Protein AF-A0A834EZE4-F1 (afdb_monomer_lite)

Foldseek 3Di:
DVLQVQLVVCPCELNSLRSLLSLVVQCPDPNHDPVSVVVLVVSLVVLVVVQVVLVPDDDDDDDPLVVLLSLSNNLSSLLSNLVSCPPPPHDDDPVVNVVSLVSNLVSVLVQVPDDDDDDDDDDDDDDDPPPPPPPPDPHPSPSHDDPVSVVSSLVSLPVPPVSPVSNVVNVVSVVVVVVVVD

InterPro domains:
  IPR011990 Tetratricopeptide-like helical domain superfamily [G3DSA:1.25.40.10] (1-45)
  IPR011990 Tetratricopeptide-like helical domain superfamily [SSF48452] (1-155)
  IPR018834 DNA/RNA-binding domain, Est1-type [PF10373] (1-112)
  IPR045153 Est1/Ebs1-like [PTHR15696] (1-154)

Organism: Oryzias melastigma (NCBI:txid30732)

Structure (mmCIF, N/CA/C/O backbone):
data_AF-A0A834EZE4-F1
#
_entry.id   AF-A0A834EZE4-F1
#
loop_
_atom_site.group_PDB
_atom_site.id
_atom_site.type_symbol
_atom_site.label_atom_id
_atom_site.label_alt_id
_atom_site.label_comp_id
_atom_site.label_asym_id
_atom_site.label_entity_id
_atom_site.label_seq_id
_atom_site.pdbx_PDB_ins_code
_atom_site.Cartn_x
_atom_site.Cartn_y
_atom_site.Cartn_z
_atom_site.occupancy
_atom_site.B_iso_or_equiv
_atom_site.auth_seq_id
_atom_site.auth_comp_id
_atom_site.auth_asym_id
_atom_site.auth_atom_id
_atom_site.pdbx_PDB_model_num
ATOM 1 N N . MET A 1 1 ? 3.917 -2.544 -20.402 1.00 63.75 1 MET A N 1
ATOM 2 C CA . MET A 1 1 ? 2.792 -1.580 -20.537 1.00 63.75 1 MET A CA 1
ATOM 3 C C . MET A 1 1 ? 1.474 -1.936 -19.828 1.00 63.75 1 MET A C 1
ATOM 5 O O . MET A 1 1 ? 0.933 -1.013 -19.224 1.00 63.75 1 MET A O 1
ATOM 9 N N . PRO A 1 2 ? 0.924 -3.175 -19.839 1.00 89.44 2 PRO A N 1
ATOM 10 C CA . PRO A 1 2 ? -0.434 -3.423 -19.312 1.00 89.44 2 PRO A CA 1
ATOM 11 C C . PRO A 1 2 ? -0.600 -3.040 -17.831 1.00 89.44 2 PRO A C 1
ATOM 13 O O . PRO A 1 2 ? -1.626 -2.501 -17.433 1.00 89.44 2 PRO A O 1
ATOM 16 N N . PHE A 1 3 ? 0.446 -3.210 -17.018 1.00 91.62 3 PHE A N 1
ATOM 17 C CA . PHE A 1 3 ? 0.403 -2.869 -15.596 1.00 91.62 3 PHE A CA 1
ATOM 18 C C . PHE A 1 3 ? 0.198 -1.373 -15.300 1.00 91.62 3 PHE A C 1
ATOM 20 O O . PHE A 1 3 ? -0.494 -1.048 -14.344 1.00 91.62 3 PHE A O 1
ATOM 27 N N . ASN A 1 4 ? 0.722 -0.441 -16.106 1.00 93.88 4 ASN A N 1
ATOM 28 C CA . ASN A 1 4 ? 0.461 0.986 -15.865 1.00 93.88 4 ASN A CA 1
ATOM 29 C C . ASN A 1 4 ? -1.029 1.323 -16.053 1.00 93.88 4 ASN A C 1
ATOM 31 O O . ASN A 1 4 ? -1.601 2.065 -15.259 1.00 93.88 4 ASN A O 1
ATOM 35 N N . GLN A 1 5 ? -1.663 0.731 -17.069 1.00 96.06 5 GLN A N 1
ATOM 36 C CA . GLN A 1 5 ? -3.095 0.903 -17.319 1.00 96.06 5 GLN A CA 1
ATOM 37 C C . GLN A 1 5 ? -3.928 0.279 -16.193 1.00 96.06 5 GLN A C 1
ATOM 39 O O . GLN A 1 5 ? -4.847 0.924 -15.699 1.00 96.06 5 GLN A O 1
ATOM 44 N N . LEU A 1 6 ? -3.555 -0.915 -15.711 1.00 95.75 6 LEU A N 1
ATOM 45 C CA . LEU A 1 6 ? -4.190 -1.530 -14.537 1.00 95.75 6 LEU A CA 1
ATOM 46 C C . LEU A 1 6 ? -4.072 -0.649 -13.286 1.00 95.75 6 LEU A C 1
ATOM 48 O O . LEU A 1 6 ? -5.031 -0.541 -12.529 1.00 95.75 6 LEU A O 1
ATOM 52 N N . GLY A 1 7 ? -2.939 0.031 -13.090 1.00 96.06 7 GLY A N 1
ATOM 53 C CA . GLY A 1 7 ? -2.774 0.997 -12.001 1.00 96.06 7 GLY A CA 1
ATOM 54 C C . GLY A 1 7 ? -3.712 2.198 -12.119 1.00 96.06 7 GLY A C 1
ATOM 55 O O . GLY A 1 7 ? -4.250 2.658 -11.116 1.00 96.06 7 GLY A O 1
ATOM 56 N N . THR A 1 8 ? -3.959 2.679 -13.340 1.00 95.81 8 THR A N 1
ATOM 57 C CA . THR A 1 8 ? -4.928 3.758 -13.591 1.00 95.81 8 THR A CA 1
ATOM 58 C C . THR A 1 8 ? -6.365 3.282 -13.366 1.00 95.81 8 THR A C 1
ATOM 60 O O . THR A 1 8 ? -7.133 3.969 -12.701 1.00 95.81 8 THR A O 1
ATOM 63 N N . LEU A 1 9 ? -6.710 2.082 -13.845 1.00 96.44 9 LEU A N 1
ATOM 64 C CA . LEU A 1 9 ? -8.039 1.478 -13.679 1.00 96.44 9 LEU A CA 1
ATOM 65 C C . LEU A 1 9 ? -8.362 1.114 -12.225 1.00 96.44 9 LEU A C 1
ATOM 67 O O . LEU A 1 9 ? -9.518 1.196 -11.815 1.00 96.44 9 LEU A O 1
ATOM 71 N N . ALA A 1 10 ? -7.359 0.725 -11.434 1.00 94.50 10 ALA A N 1
ATOM 72 C CA . ALA A 1 10 ? -7.528 0.476 -10.005 1.00 94.50 10 ALA A CA 1
ATOM 73 C C . ALA A 1 10 ? -7.975 1.738 -9.245 1.00 94.50 10 ALA A C 1
ATOM 75 O O . ALA A 1 10 ? -8.647 1.628 -8.220 1.00 94.50 10 ALA A O 1
ATOM 76 N N . GLY A 1 11 ? -7.647 2.931 -9.754 1.00 92.88 11 GLY A N 1
ATOM 77 C CA . GLY A 1 11 ? -8.081 4.200 -9.178 1.00 92.88 11 GLY A CA 1
ATOM 78 C C . GLY A 1 11 ? -7.608 4.380 -7.735 1.00 92.88 11 GLY A C 1
ATOM 79 O O . GLY A 1 11 ? -6.472 4.046 -7.391 1.00 92.88 11 GLY A O 1
ATOM 80 N N . SER A 1 12 ? -8.481 4.917 -6.880 1.00 92.75 12 SER A N 1
ATOM 81 C CA . SER A 1 12 ? -8.174 5.133 -5.462 1.00 92.75 12 SER A CA 1
ATOM 82 C C . SER A 1 12 ? -8.504 3.958 -4.546 1.00 92.75 12 SER A C 1
ATOM 84 O O . SER A 1 12 ? -8.233 4.061 -3.347 1.00 92.75 12 SER A O 1
ATOM 86 N N . LYS A 1 13 ? -8.972 2.829 -5.105 1.00 90.44 13 LYS A N 1
ATOM 87 C CA . LYS A 1 13 ? -9.394 1.641 -4.351 1.00 90.44 13 LYS A CA 1
ATOM 88 C C . LYS A 1 13 ? -8.397 1.275 -3.266 1.00 90.44 13 LYS A C 1
ATOM 90 O O . LYS A 1 13 ? -7.183 1.218 -3.501 1.00 90.44 13 LYS A O 1
ATOM 95 N N . PHE A 1 14 ? -8.933 1.011 -2.076 1.00 91.88 14 PHE A N 1
ATOM 96 C CA . PHE A 1 14 ? -8.158 0.635 -0.896 1.00 91.88 14 PHE A CA 1
ATOM 97 C C . PHE A 1 14 ? -7.029 1.629 -0.607 1.00 91.88 14 PHE A C 1
ATOM 99 O O . PHE A 1 14 ? -5.877 1.247 -0.403 1.00 91.88 14 PHE A O 1
ATOM 106 N N . TYR A 1 15 ? -7.346 2.924 -0.654 1.00 94.50 15 TYR A N 1
ATOM 107 C CA . TYR A 1 15 ? -6.381 4.005 -0.445 1.00 94.50 15 TYR A CA 1
ATOM 108 C C . TYR A 1 15 ? -5.168 3.915 -1.384 1.00 94.50 15 TYR A C 1
ATOM 110 O O . TYR A 1 15 ? -4.040 4.257 -1.020 1.00 94.50 15 TYR A O 1
ATOM 118 N N . ASN A 1 16 ? -5.423 3.539 -2.640 1.00 95.12 16 ASN A N 1
ATOM 119 C CA . ASN A 1 16 ? -4.460 3.390 -3.734 1.00 95.12 16 ASN A CA 1
ATOM 120 C C . ASN A 1 16 ? -3.463 2.224 -3.575 1.00 95.12 16 ASN A C 1
ATOM 122 O O . ASN A 1 16 ? -2.503 2.148 -4.345 1.00 95.12 16 ASN A O 1
ATOM 126 N N . VAL A 1 17 ? -3.659 1.304 -2.622 1.00 94.06 17 VAL A N 1
ATOM 127 C CA . VAL A 1 17 ? -2.773 0.134 -2.443 1.00 94.06 17 VAL A CA 1
ATOM 128 C C . VAL A 1 17 ? -2.739 -0.729 -3.704 1.00 94.06 17 VAL A C 1
ATOM 130 O O . VAL A 1 17 ? -1.669 -1.158 -4.144 1.00 94.06 17 VAL A O 1
ATOM 133 N N . GLU A 1 18 ? -3.895 -0.939 -4.332 1.00 93.75 18 GLU A N 1
ATOM 134 C CA . GLU A 1 18 ? -3.984 -1.732 -5.555 1.00 93.75 18 GLU A CA 1
ATOM 135 C C . GLU A 1 18 ? -3.314 -1.036 -6.752 1.00 93.75 18 GLU A C 1
ATOM 137 O O . GLU A 1 18 ? -2.542 -1.659 -7.483 1.00 93.75 18 GLU A O 1
ATOM 142 N N . ALA A 1 19 ? -3.533 0.271 -6.918 1.00 95.81 19 ALA A N 1
ATOM 143 C CA . ALA A 1 19 ? -2.869 1.055 -7.956 1.00 95.81 19 ALA A CA 1
ATOM 144 C C . ALA A 1 19 ? -1.339 1.039 -7.792 1.00 95.81 19 ALA A C 1
ATOM 146 O O . ALA A 1 19 ? -0.607 0.794 -8.754 1.00 95.81 19 ALA A O 1
ATOM 147 N N . THR A 1 20 ? -0.852 1.215 -6.559 1.00 95.19 20 THR A N 1
ATOM 148 C CA . THR A 1 20 ? 0.572 1.118 -6.207 1.00 95.19 20 THR A CA 1
ATOM 149 C C . THR A 1 20 ? 1.169 -0.219 -6.618 1.00 95.19 20 THR A C 1
ATOM 151 O O . THR A 1 20 ? 2.228 -0.241 -7.248 1.00 95.19 20 THR A O 1
ATOM 154 N N . TYR A 1 21 ? 0.484 -1.327 -6.315 1.00 93.31 21 TYR A N 1
ATOM 155 C CA . TYR A 1 21 ? 0.925 -2.662 -6.714 1.00 93.31 21 TYR A CA 1
ATOM 156 C C . TYR A 1 21 ? 1.159 -2.740 -8.227 1.00 93.31 21 TYR A C 1
ATOM 158 O O . TYR A 1 21 ? 2.236 -3.147 -8.665 1.00 93.31 21 TYR A O 1
ATOM 166 N N . TYR A 1 22 ? 0.197 -2.297 -9.037 1.00 94.94 22 TYR A N 1
ATOM 167 C CA . TYR A 1 22 ? 0.331 -2.354 -10.490 1.00 94.94 22 TYR A CA 1
ATOM 168 C C . TYR A 1 22 ? 1.427 -1.427 -11.030 1.00 94.94 22 TYR A C 1
ATOM 170 O O . TYR A 1 22 ? 2.200 -1.846 -11.893 1.00 94.94 22 TYR A O 1
ATOM 178 N N . TYR A 1 23 ? 1.584 -0.211 -10.502 1.00 95.31 23 TYR A N 1
ATOM 179 C CA . TYR A 1 23 ? 2.679 0.668 -10.931 1.00 95.31 23 TYR A CA 1
ATOM 180 C C . TYR A 1 23 ? 4.056 0.076 -10.624 1.00 95.31 23 TYR A C 1
ATOM 182 O O . TYR A 1 23 ? 4.945 0.111 -11.475 1.00 95.31 23 TYR A O 1
ATOM 190 N N . LEU A 1 24 ? 4.226 -0.551 -9.461 1.00 91.06 24 LEU A N 1
ATOM 191 C CA . LEU A 1 24 ? 5.465 -1.249 -9.113 1.00 91.06 24 LEU A CA 1
ATOM 192 C C . LEU A 1 24 ? 5.723 -2.453 -10.017 1.00 91.06 24 LEU A C 1
ATOM 194 O O . LEU A 1 24 ? 6.847 -2.631 -10.481 1.00 91.06 24 LEU A O 1
ATOM 198 N N . ARG A 1 25 ? 4.689 -3.245 -10.327 1.00 91.44 25 ARG A N 1
ATOM 199 C CA . ARG A 1 25 ? 4.794 -4.343 -11.302 1.00 91.44 25 ARG A CA 1
ATOM 200 C C . ARG A 1 25 ? 5.184 -3.837 -12.689 1.00 91.44 25 ARG A C 1
ATOM 202 O O . ARG A 1 25 ? 5.942 -4.514 -13.373 1.00 91.44 25 ARG A O 1
ATOM 209 N N . CYS A 1 26 ? 4.710 -2.657 -13.089 1.00 94.19 26 CYS A N 1
ATOM 210 C CA . CYS A 1 26 ? 5.123 -2.022 -14.338 1.00 94.19 26 CYS A CA 1
ATOM 211 C C . CYS A 1 26 ? 6.613 -1.664 -14.318 1.00 94.19 26 CYS A C 1
ATOM 213 O O . CYS A 1 26 ? 7.335 -2.007 -15.247 1.00 94.19 26 CYS A O 1
ATOM 215 N N . ILE A 1 27 ? 7.068 -1.008 -13.250 1.00 91.44 27 ILE A N 1
ATOM 216 C CA . ILE A 1 27 ? 8.464 -0.587 -13.064 1.00 91.44 27 ILE A CA 1
ATOM 217 C C . ILE A 1 27 ? 9.424 -1.785 -13.021 1.00 91.44 27 ILE A C 1
ATOM 219 O O . ILE A 1 27 ? 10.545 -1.694 -13.501 1.00 91.44 27 ILE A O 1
ATOM 223 N N . GLN A 1 28 ? 8.993 -2.905 -12.444 1.00 88.38 28 GLN A N 1
ATOM 224 C CA . GLN A 1 28 ? 9.810 -4.113 -12.273 1.00 88.38 28 GLN A CA 1
ATOM 225 C C . GLN A 1 28 ? 9.708 -5.106 -13.440 1.00 88.38 28 GLN A C 1
ATOM 227 O O . GLN A 1 28 ? 10.279 -6.190 -13.354 1.00 88.38 28 GLN A O 1
ATOM 232 N N . SER A 1 29 ? 8.924 -4.800 -14.474 1.00 90.62 29 SER A N 1
ATOM 233 C CA . SER A 1 29 ? 8.797 -5.670 -15.647 1.00 90.62 29 SER A CA 1
ATOM 234 C C . SER A 1 29 ? 9.988 -5.520 -16.593 1.00 90.62 29 SER A C 1
ATOM 236 O O . SER A 1 29 ? 10.681 -4.508 -16.543 1.00 90.62 29 SER A O 1
ATOM 238 N N . ASP A 1 30 ? 10.175 -6.486 -17.496 1.00 91.00 30 ASP A N 1
ATOM 239 C CA . ASP A 1 30 ? 11.262 -6.468 -18.492 1.00 91.00 30 ASP A CA 1
ATOM 240 C C . ASP A 1 30 ? 11.190 -5.256 -19.441 1.00 91.00 30 ASP A C 1
ATOM 242 O O . ASP A 1 30 ? 12.197 -4.830 -19.998 1.00 91.00 30 ASP A O 1
ATOM 246 N N . ALA A 1 31 ? 9.996 -4.674 -19.599 1.00 91.25 31 ALA A N 1
ATOM 247 C CA . ALA A 1 31 ? 9.743 -3.469 -20.384 1.00 91.25 31 ALA A CA 1
ATOM 248 C C . ALA A 1 31 ? 9.073 -2.392 -19.505 1.00 91.25 31 ALA A C 1
ATOM 250 O O . ALA A 1 31 ? 7.843 -2.208 -19.576 1.00 91.25 31 ALA A O 1
ATOM 251 N N . PRO A 1 32 ? 9.850 -1.703 -18.644 1.00 91.88 32 PRO A N 1
ATOM 252 C CA . PRO A 1 32 ? 9.325 -0.694 -17.736 1.00 91.88 32 PRO A CA 1
ATOM 253 C C . PRO A 1 32 ? 8.789 0.526 -18.490 1.00 91.88 32 PRO A C 1
ATOM 255 O O . PRO A 1 32 ? 9.165 0.810 -19.626 1.00 91.88 32 PRO A O 1
ATOM 258 N N . PHE A 1 33 ? 7.886 1.261 -17.841 1.00 94.69 33 PHE A N 1
ATOM 259 C CA . PHE A 1 33 ? 7.323 2.498 -18.378 1.00 94.69 33 PHE A CA 1
ATOM 260 C C . PHE A 1 33 ? 7.648 3.667 -17.459 1.00 94.69 33 PHE A C 1
ATOM 262 O O . PHE A 1 33 ? 7.211 3.683 -16.308 1.00 94.69 33 PHE A O 1
ATOM 269 N N . GLU A 1 34 ? 8.348 4.666 -17.991 1.00 93.56 34 GLU A N 1
ATOM 270 C CA . GLU A 1 34 ? 8.823 5.831 -17.238 1.00 93.56 34 GLU A CA 1
ATOM 271 C C . GLU A 1 34 ? 7.681 6.565 -16.506 1.00 93.56 34 GLU A C 1
ATOM 273 O O . GLU A 1 34 ? 7.802 6.962 -15.346 1.00 93.56 34 GLU A O 1
ATOM 278 N N . GLY A 1 35 ? 6.507 6.669 -17.142 1.00 95.00 35 GLY A N 1
ATOM 279 C CA . GLY A 1 35 ? 5.341 7.334 -16.552 1.00 95.00 35 GLY A CA 1
ATOM 280 C C . GLY A 1 35 ? 4.833 6.680 -15.259 1.00 95.00 35 GLY A C 1
ATOM 281 O O . GLY A 1 35 ? 4.240 7.363 -14.419 1.00 95.00 35 GLY A O 1
ATOM 282 N N . ALA A 1 36 ? 5.113 5.389 -15.040 1.00 95.31 36 ALA A N 1
ATOM 283 C CA . ALA A 1 36 ? 4.712 4.687 -13.822 1.00 95.31 36 ALA A CA 1
ATOM 284 C C . ALA A 1 36 ? 5.429 5.232 -12.572 1.00 95.31 36 ALA A C 1
ATOM 286 O O . ALA A 1 36 ? 4.823 5.274 -11.501 1.00 95.31 36 ALA A O 1
ATOM 287 N N . TYR A 1 37 ? 6.672 5.720 -12.693 1.00 94.00 37 TYR A N 1
ATOM 288 C CA . TYR A 1 37 ? 7.385 6.358 -11.578 1.00 94.00 37 TYR A CA 1
ATOM 289 C C . TYR A 1 37 ? 6.700 7.655 -11.137 1.00 94.00 37 TYR A C 1
ATOM 291 O O . TYR A 1 37 ? 6.532 7.893 -9.940 1.00 94.00 37 TYR A O 1
ATOM 299 N N . GLY A 1 38 ? 6.263 8.476 -12.099 1.00 95.44 38 GLY A N 1
ATOM 300 C CA . GLY A 1 38 ? 5.533 9.716 -11.827 1.00 95.44 38 GLY A CA 1
ATOM 301 C C . GLY A 1 38 ? 4.189 9.459 -11.144 1.00 95.44 38 GLY A C 1
ATOM 302 O O . GLY A 1 38 ? 3.853 10.127 -10.163 1.00 95.44 38 GLY A O 1
ATOM 303 N N . ASN A 1 39 ? 3.454 8.445 -11.606 1.00 96.81 39 ASN A N 1
ATOM 304 C CA . ASN A 1 39 ? 2.205 8.014 -10.975 1.00 96.81 39 ASN A CA 1
ATOM 305 C C . ASN A 1 39 ? 2.435 7.528 -9.540 1.00 96.81 39 ASN A C 1
ATOM 307 O O . ASN A 1 39 ? 1.765 7.990 -8.616 1.00 96.81 39 ASN A O 1
ATOM 311 N N . LEU A 1 40 ? 3.431 6.666 -9.336 1.00 94.69 40 LEU A N 1
ATOM 312 C CA . LEU A 1 40 ? 3.770 6.130 -8.022 1.00 94.69 40 LEU A CA 1
ATOM 313 C C . LEU A 1 40 ? 4.189 7.234 -7.037 1.00 94.69 40 LEU A C 1
ATOM 315 O O . LEU A 1 40 ? 3.738 7.241 -5.891 1.00 94.69 40 LEU A O 1
ATOM 319 N N . LYS A 1 41 ? 4.989 8.209 -7.487 1.00 94.88 41 LYS A N 1
ATOM 320 C CA . LYS A 1 41 ? 5.379 9.361 -6.664 1.00 94.88 41 LYS A CA 1
ATOM 321 C C . LYS A 1 41 ? 4.156 10.139 -6.169 1.00 94.88 41 LYS A C 1
ATOM 323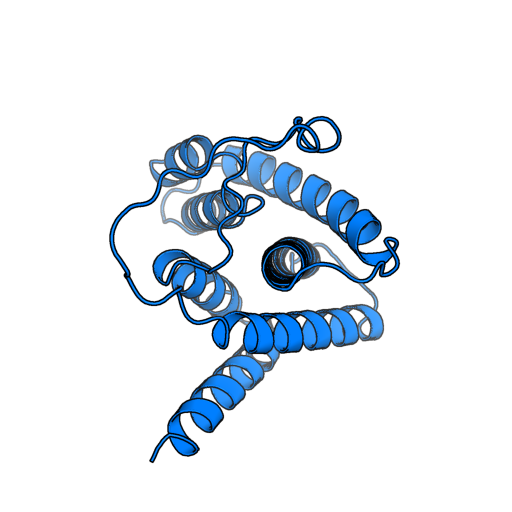 O O . LYS A 1 41 ? 4.066 10.430 -4.981 1.00 94.88 41 LYS A O 1
ATOM 328 N N . ARG A 1 42 ? 3.189 10.427 -7.048 1.00 96.50 42 ARG A N 1
ATOM 329 C CA . ARG A 1 42 ? 1.950 11.138 -6.673 1.00 96.50 42 ARG A CA 1
ATOM 330 C C . ARG A 1 42 ? 1.145 10.378 -5.617 1.00 96.50 42 ARG A C 1
ATOM 332 O O . ARG A 1 42 ? 0.619 11.000 -4.695 1.00 96.50 42 ARG A O 1
ATOM 339 N N . LEU A 1 43 ? 1.066 9.049 -5.727 1.00 96.75 43 LEU A N 1
ATOM 340 C CA . LEU A 1 43 ? 0.379 8.220 -4.732 1.00 96.75 43 LEU A CA 1
ATOM 341 C C . LEU A 1 43 ? 1.064 8.277 -3.363 1.00 96.75 43 LEU A C 1
ATOM 343 O O . LEU A 1 43 ? 0.386 8.395 -2.344 1.00 96.75 43 LEU A O 1
ATOM 347 N N . PHE A 1 44 ? 2.394 8.250 -3.327 1.00 94.25 44 PHE A N 1
ATOM 348 C CA . PHE A 1 44 ? 3.146 8.372 -2.080 1.00 94.25 44 PHE A CA 1
ATOM 349 C C . PHE A 1 44 ? 3.060 9.762 -1.450 1.00 94.25 44 PHE A C 1
ATOM 351 O O . PHE A 1 44 ? 2.866 9.861 -0.237 1.00 94.25 44 PHE A O 1
ATOM 358 N N . ASP A 1 45 ? 3.119 10.824 -2.256 1.00 95.00 45 ASP A N 1
ATOM 359 C CA . ASP A 1 45 ? 2.924 12.197 -1.778 1.00 95.00 45 ASP A CA 1
ATOM 360 C C . ASP A 1 45 ? 1.519 12.360 -1.156 1.00 95.00 45 ASP A C 1
ATOM 362 O O . ASP A 1 45 ? 1.352 13.016 -0.124 1.00 95.00 45 ASP A O 1
ATOM 366 N N . LYS A 1 46 ? 0.499 11.713 -1.742 1.00 96.19 46 LYS A N 1
ATOM 367 C CA . LYS A 1 46 ? -0.863 11.655 -1.184 1.00 96.19 46 LYS A CA 1
ATOM 368 C C . LYS A 1 46 ? -0.905 10.863 0.127 1.00 96.19 46 LYS A C 1
ATOM 370 O O . LYS A 1 46 ? -1.488 11.340 1.100 1.00 96.19 46 LYS A O 1
ATOM 375 N N . ALA A 1 47 ? -0.261 9.697 0.179 1.00 94.88 47 ALA A N 1
ATOM 376 C CA . ALA A 1 47 ? -0.219 8.854 1.373 1.00 94.88 47 ALA A CA 1
ATOM 377 C C . ALA A 1 47 ? 0.427 9.563 2.572 1.00 94.88 47 ALA A C 1
ATOM 379 O O . ALA A 1 47 ? -0.110 9.492 3.674 1.00 94.88 47 ALA A O 1
ATOM 380 N N . ALA A 1 48 ? 1.513 10.313 2.360 1.00 93.88 48 ALA A N 1
ATOM 381 C CA . ALA A 1 48 ? 2.166 11.088 3.417 1.00 93.88 48 ALA A CA 1
ATOM 382 C C . ALA A 1 48 ? 1.223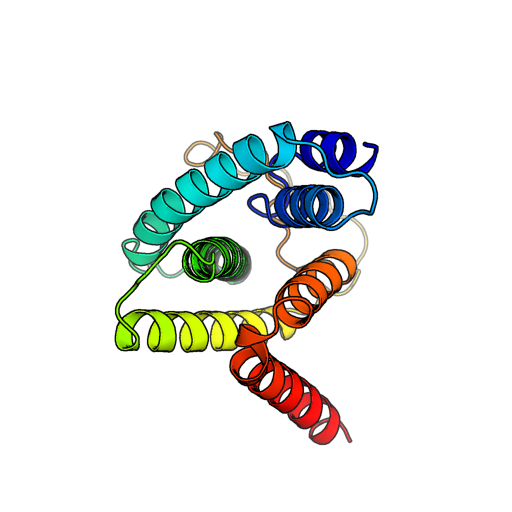 12.128 4.046 1.00 93.88 48 ALA A C 1
ATOM 384 O O . ALA A 1 48 ? 1.105 12.212 5.270 1.00 93.88 48 ALA A O 1
ATOM 385 N N . LYS A 1 49 ? 0.482 12.875 3.216 1.00 94.81 49 LYS A N 1
ATOM 386 C CA . LYS A 1 49 ? -0.518 13.844 3.696 1.00 94.81 49 LYS A CA 1
ATOM 387 C C . LYS A 1 49 ? -1.625 13.159 4.498 1.00 94.81 49 LYS A C 1
ATOM 389 O O . LYS A 1 49 ? -1.979 13.623 5.581 1.00 94.81 49 LYS A O 1
ATOM 394 N N . MET A 1 50 ? -2.143 12.043 3.986 1.00 94.88 50 MET A N 1
ATOM 395 C CA . MET A 1 50 ? -3.202 11.280 4.649 1.00 94.88 50 MET A CA 1
ATOM 396 C C . MET A 1 50 ? -2.734 10.688 5.982 1.00 94.88 50 MET A C 1
ATOM 398 O O . MET A 1 50 ? -3.471 10.776 6.961 1.00 94.88 50 MET A O 1
ATOM 402 N N . TYR A 1 51 ? -1.513 10.147 6.049 1.00 95.00 51 TYR A N 1
ATOM 403 C CA . TYR A 1 51 ? -0.940 9.559 7.262 1.00 95.00 51 TYR A CA 1
ATOM 404 C C . TYR A 1 51 ? -0.897 10.560 8.419 1.00 95.00 51 TYR A C 1
ATOM 406 O O . TYR A 1 51 ? -1.381 10.278 9.515 1.00 95.00 51 TYR A O 1
ATOM 414 N N . HIS A 1 52 ? -0.409 11.775 8.171 1.00 93.12 52 HIS A N 1
ATOM 415 C CA . HIS A 1 52 ? -0.387 12.810 9.205 1.00 93.12 52 HIS A CA 1
ATOM 416 C C . HIS A 1 52 ? -1.791 13.262 9.635 1.00 93.12 52 HIS A C 1
ATOM 418 O O . HIS A 1 52 ? -1.965 13.693 10.774 1.00 93.12 52 HIS A O 1
ATOM 424 N N . GLN A 1 53 ? -2.797 13.135 8.765 1.00 91.50 53 GLN A N 1
ATOM 425 C CA . GLN A 1 53 ? -4.188 13.431 9.104 1.00 91.50 53 GLN A CA 1
ATOM 426 C C . GLN A 1 53 ? -4.804 12.341 9.993 1.00 91.50 53 GLN A C 1
ATOM 428 O O . GLN A 1 53 ? -5.441 12.667 10.995 1.00 91.50 53 GLN A O 1
ATOM 433 N N . VAL A 1 54 ? -4.585 11.058 9.676 1.00 90.44 54 VAL A N 1
ATOM 434 C CA . VAL A 1 54 ? -5.083 9.947 10.511 1.00 90.44 54 VAL A CA 1
ATOM 435 C C . VAL A 1 54 ? -4.345 9.850 11.846 1.00 90.44 54 VAL A C 1
ATOM 437 O O . VAL A 1 54 ? -4.980 9.533 12.845 1.00 90.44 54 VAL A O 1
ATOM 440 N N . LYS A 1 55 ? -3.054 10.209 11.901 1.00 86.12 55 LYS A N 1
ATOM 441 C CA . LYS A 1 55 ? -2.267 10.246 13.146 1.00 86.12 55 LYS A CA 1
ATOM 442 C C . LYS A 1 55 ? -2.753 11.315 14.137 1.00 86.12 55 LYS A C 1
ATOM 444 O O . LYS A 1 55 ? -2.614 11.129 15.338 1.00 86.12 55 LYS A O 1
ATOM 449 N N . LYS A 1 56 ? -3.304 12.435 13.649 1.00 80.75 56 LYS A N 1
ATOM 450 C CA . LYS A 1 56 ? -3.766 13.563 14.485 1.00 80.75 56 LYS A CA 1
ATOM 451 C C . LYS A 1 56 ? -5.198 13.420 15.013 1.00 80.75 56 LYS A C 1
ATOM 453 O O . LYS A 1 56 ? -5.564 14.144 15.932 1.00 80.75 56 LYS A O 1
ATOM 458 N N . ARG A 1 57 ? -6.038 12.565 14.418 1.00 76.31 57 ARG A N 1
ATOM 459 C CA . ARG A 1 57 ? -7.455 12.445 14.810 1.00 76.31 57 ARG A CA 1
ATOM 460 C C . ARG A 1 57 ? -7.602 11.594 16.080 1.00 76.31 57 ARG A C 1
ATOM 462 O O . ARG A 1 57 ? -7.460 10.373 16.026 1.00 76.31 57 ARG A O 1
ATOM 469 N N . GLU A 1 58 ? -7.947 12.239 17.195 1.00 62.88 58 GLU A N 1
ATOM 470 C CA . GLU A 1 58 ? -8.270 11.572 18.465 1.00 62.88 58 GLU A CA 1
ATOM 471 C C . GLU A 1 58 ? -9.622 10.835 18.457 1.00 62.88 58 GLU A C 1
ATOM 473 O O . GLU A 1 58 ? -10.462 10.989 17.563 1.00 62.88 58 GLU A O 1
ATOM 478 N N . MET A 1 59 ? -9.803 9.960 19.450 1.00 56.53 59 MET A N 1
ATOM 479 C CA . MET A 1 59 ? -10.881 8.978 19.517 1.00 56.53 59 MET A CA 1
ATOM 480 C C . MET A 1 59 ? -12.166 9.550 20.129 1.00 56.53 59 MET A C 1
ATOM 482 O O . MET A 1 59 ? -12.219 9.874 21.310 1.00 56.53 59 MET A O 1
ATOM 486 N N . LYS A 1 60 ? -13.247 9.558 19.346 1.00 73.81 60 LYS A N 1
ATOM 487 C CA . LYS A 1 60 ? -14.610 9.438 19.884 1.00 73.81 60 LYS A CA 1
ATOM 488 C C . LYS A 1 60 ? -14.948 7.948 19.987 1.00 73.81 60 LYS A C 1
ATOM 490 O O . LYS A 1 60 ? -14.458 7.168 19.169 1.00 73.81 60 LYS A O 1
ATOM 495 N N . LYS A 1 61 ? -15.779 7.542 20.955 1.00 78.81 61 LYS A N 1
ATOM 496 C CA . LYS A 1 61 ? -16.342 6.181 20.970 1.00 78.81 61 LYS A CA 1
ATOM 497 C C . LYS A 1 61 ? -17.140 5.983 19.678 1.00 78.81 61 LYS A C 1
ATOM 499 O O . LYS A 1 61 ? -18.141 6.660 19.464 1.00 78.81 61 LYS A O 1
ATOM 504 N N . LEU A 1 62 ? -16.655 5.105 18.805 1.00 83.88 62 LEU A N 1
ATOM 505 C CA . LEU A 1 62 ? -17.321 4.729 17.562 1.00 83.88 62 LEU A CA 1
ATOM 506 C C . LEU A 1 62 ? -18.101 3.431 17.770 1.00 83.88 62 LEU A C 1
ATOM 508 O O . LEU A 1 62 ? -17.759 2.619 18.628 1.00 83.88 62 LEU A O 1
ATOM 512 N N . SER A 1 63 ? -19.133 3.216 16.954 1.00 88.19 63 SER A N 1
ATOM 513 C CA . SER A 1 63 ? -19.758 1.898 16.855 1.00 88.19 63 SER A CA 1
ATOM 514 C C . SER A 1 63 ? -18.746 0.862 16.332 1.00 88.19 63 SER A C 1
ATOM 516 O O . SER A 1 63 ? -17.813 1.240 15.614 1.00 88.19 63 SER A O 1
ATOM 518 N N . PRO A 1 64 ? -18.927 -0.444 16.612 1.00 86.94 64 PRO A N 1
ATOM 519 C CA . PRO A 1 64 ? -17.995 -1.481 16.161 1.00 86.94 64 PRO A CA 1
ATOM 520 C C . PRO A 1 64 ? -17.733 -1.460 14.647 1.00 86.94 64 PRO A C 1
ATOM 522 O O . PRO A 1 64 ? -16.599 -1.617 14.208 1.00 86.94 64 PRO A O 1
ATOM 525 N N . SER A 1 65 ? -18.761 -1.197 13.832 1.00 84.88 65 SER A N 1
ATOM 526 C CA . SER A 1 65 ? -18.608 -1.091 12.373 1.00 84.88 65 SER A CA 1
ATOM 527 C C . SER A 1 65 ? -17.754 0.114 11.959 1.00 84.88 65 SER A C 1
ATOM 529 O O . SER A 1 65 ? -16.805 -0.034 11.189 1.00 84.88 65 SER A O 1
ATOM 531 N N . ARG A 1 66 ? -18.025 1.298 12.534 1.00 86.00 66 ARG A N 1
ATOM 532 C CA . ARG A 1 66 ? -17.247 2.521 12.268 1.00 86.00 66 ARG A CA 1
ATOM 533 C C . ARG A 1 66 ? -15.797 2.374 12.753 1.00 86.00 66 ARG A C 1
ATOM 535 O O . ARG A 1 66 ? -14.884 2.882 12.104 1.00 86.00 66 ARG A O 1
ATOM 542 N N . GLN A 1 67 ? -15.577 1.647 13.850 1.00 89.44 67 GLN A N 1
ATOM 543 C CA . GLN A 1 67 ? -14.242 1.336 14.357 1.00 89.44 67 GLN A CA 1
ATOM 544 C C . GLN A 1 67 ? -13.466 0.424 13.395 1.00 89.44 67 GLN A C 1
ATOM 546 O O . GLN A 1 67 ? -12.348 0.774 13.026 1.00 89.44 67 GLN A O 1
ATOM 551 N N . ARG A 1 68 ? -14.078 -0.657 12.883 1.00 90.69 68 ARG A N 1
ATOM 552 C CA . ARG A 1 68 ? -13.438 -1.533 11.880 1.00 90.69 68 ARG A CA 1
ATOM 553 C C . ARG A 1 68 ? -12.993 -0.764 10.638 1.00 90.69 68 ARG A C 1
ATOM 555 O O . ARG A 1 68 ? -11.836 -0.857 10.237 1.00 90.69 68 ARG A O 1
ATOM 562 N N . SER A 1 69 ? -13.875 0.057 10.067 1.00 89.50 69 SER A N 1
ATOM 563 C CA . SER A 1 69 ? -13.535 0.879 8.896 1.00 89.50 69 SER A CA 1
ATOM 564 C C . SER A 1 69 ? -12.406 1.873 9.190 1.00 89.50 69 SER A C 1
ATOM 566 O O . SER A 1 69 ? -11.552 2.119 8.335 1.00 89.50 69 SER A O 1
ATOM 568 N N . LYS A 1 70 ? -12.358 2.426 10.409 1.00 90.75 70 LYS A N 1
ATOM 569 C CA . LYS A 1 70 ? -11.268 3.303 10.856 1.00 90.75 70 LYS A CA 1
ATOM 570 C C . LYS A 1 70 ? -9.938 2.553 10.951 1.00 90.75 70 LYS A C 1
ATOM 572 O O . LYS A 1 70 ? -8.928 3.089 10.496 1.00 90.75 70 LYS A O 1
ATOM 577 N N . ASP A 1 71 ? -9.927 1.347 11.508 1.00 91.94 71 ASP A N 1
ATOM 578 C CA . ASP A 1 71 ? -8.716 0.532 11.639 1.00 91.94 71 ASP A CA 1
ATOM 579 C C . ASP A 1 71 ? -8.196 0.067 10.274 1.00 91.94 71 ASP A C 1
ATOM 581 O O . ASP A 1 71 ? -7.010 0.234 9.985 1.00 91.94 71 ASP A O 1
ATOM 585 N N . VAL A 1 72 ? -9.087 -0.354 9.370 1.00 92.50 72 VAL A N 1
ATOM 586 C CA . VAL A 1 72 ? -8.748 -0.657 7.968 1.00 92.50 72 VAL A CA 1
ATOM 587 C C . VAL A 1 72 ? -8.143 0.565 7.267 1.00 92.50 72 VAL A C 1
ATOM 589 O O . VAL A 1 72 ? -7.086 0.470 6.637 1.00 92.50 72 VAL A O 1
ATOM 592 N N . LYS A 1 73 ? -8.765 1.743 7.398 1.00 93.69 73 LYS A N 1
ATOM 593 C CA . LYS A 1 73 ? -8.238 2.998 6.837 1.00 93.69 73 LYS A CA 1
ATOM 594 C C . LYS A 1 73 ? -6.853 3.324 7.386 1.00 93.69 73 LYS A C 1
ATOM 596 O O . LYS A 1 73 ? -5.958 3.675 6.615 1.00 93.69 73 LYS A O 1
ATOM 601 N N . ARG A 1 74 ? -6.675 3.221 8.704 1.00 94.38 74 ARG A N 1
ATOM 602 C CA . ARG A 1 74 ? -5.405 3.492 9.385 1.00 94.38 74 ARG A CA 1
ATOM 603 C C . ARG A 1 74 ? -4.307 2.563 8.873 1.00 94.38 74 ARG A C 1
ATOM 605 O O . ARG A 1 74 ? -3.262 3.064 8.467 1.00 94.38 74 ARG A O 1
ATOM 612 N N . LEU A 1 75 ? -4.581 1.264 8.778 1.00 94.25 75 LEU A N 1
ATOM 613 C CA . LEU A 1 75 ? -3.659 0.276 8.225 1.00 94.25 75 LEU A CA 1
ATOM 614 C C . LEU A 1 75 ? -3.236 0.619 6.792 1.00 94.25 75 LEU A C 1
ATOM 616 O O . LEU A 1 75 ? -2.045 0.728 6.508 1.00 94.25 75 LEU A O 1
ATOM 620 N N . LEU A 1 76 ? -4.196 0.806 5.882 1.00 95.00 76 LEU A N 1
ATOM 621 C CA . LEU A 1 76 ? -3.905 0.992 4.456 1.00 95.00 76 LEU A CA 1
ATOM 622 C C . LEU A 1 76 ? -3.132 2.293 4.192 1.00 95.00 76 LEU A C 1
ATOM 624 O O . LEU A 1 76 ? -2.187 2.307 3.399 1.00 95.00 76 LEU A O 1
ATOM 628 N N . VAL A 1 77 ? -3.480 3.376 4.893 1.00 95.38 77 VAL A N 1
ATOM 629 C CA . VAL A 1 77 ? -2.772 4.660 4.791 1.00 95.38 77 VAL A CA 1
ATOM 630 C C . VAL A 1 77 ? -1.362 4.568 5.378 1.00 95.38 77 VAL A C 1
ATOM 632 O O . VAL A 1 77 ? -0.408 5.003 4.728 1.00 95.38 77 VAL A O 1
ATOM 635 N N . SER A 1 78 ? -1.206 3.980 6.568 1.00 94.62 78 SER A N 1
ATOM 636 C CA . SER A 1 78 ? 0.104 3.800 7.208 1.00 94.62 78 SER A CA 1
ATOM 637 C C . SER A 1 78 ? 1.010 2.878 6.396 1.00 94.62 78 SER A C 1
ATOM 639 O O . SER A 1 78 ? 2.190 3.180 6.224 1.00 94.62 78 SER A O 1
ATOM 641 N N . PHE A 1 79 ? 0.464 1.808 5.813 1.00 93.44 79 PHE A N 1
ATOM 642 C CA . PHE A 1 79 ? 1.190 0.927 4.900 1.00 93.44 79 PHE A CA 1
ATOM 643 C C . PHE A 1 79 ? 1.692 1.693 3.674 1.00 93.44 79 PHE A C 1
ATOM 645 O O . PHE A 1 79 ? 2.874 1.630 3.346 1.00 93.44 79 PHE A O 1
ATOM 652 N N . MET A 1 80 ? 0.828 2.465 3.014 1.00 94.06 80 MET A N 1
ATOM 653 C CA . MET A 1 80 ? 1.216 3.269 1.851 1.00 94.06 80 MET A CA 1
ATOM 654 C C . MET A 1 80 ? 2.297 4.304 2.180 1.00 94.06 80 MET A C 1
ATOM 656 O O . MET A 1 80 ? 3.212 4.510 1.380 1.00 94.06 80 MET A O 1
ATOM 660 N N . TYR A 1 81 ? 2.222 4.931 3.355 1.00 93.88 81 TYR A N 1
ATOM 661 C CA . TYR A 1 81 ? 3.259 5.846 3.823 1.00 93.88 81 TYR A CA 1
ATOM 662 C C . TYR A 1 81 ? 4.573 5.115 4.120 1.00 93.88 81 TYR A C 1
ATOM 664 O O . TYR A 1 81 ? 5.618 5.526 3.628 1.00 93.88 81 TYR A O 1
ATOM 672 N N . LEU A 1 82 ? 4.537 3.975 4.811 1.00 90.25 82 LEU A N 1
ATOM 673 C CA . LEU A 1 82 ? 5.723 3.148 5.039 1.00 90.25 82 LEU A CA 1
ATOM 674 C C . LEU A 1 82 ? 6.419 2.782 3.716 1.00 90.25 82 LEU A C 1
ATOM 676 O O . LEU A 1 82 ? 7.637 2.894 3.593 1.00 90.25 82 LEU A O 1
ATOM 680 N N . GLN A 1 83 ? 5.651 2.423 2.686 1.00 87.75 83 GLN A N 1
ATOM 681 C CA . GLN A 1 83 ? 6.195 2.098 1.364 1.00 87.75 83 GLN A CA 1
ATOM 682 C C . GLN A 1 83 ? 6.850 3.286 0.645 1.00 87.75 83 GLN A C 1
ATOM 684 O O . GLN A 1 83 ? 7.755 3.080 -0.175 1.00 87.75 83 GLN A O 1
ATOM 689 N N . SER A 1 84 ? 6.426 4.520 0.937 1.00 88.62 84 SER A N 1
ATOM 690 C CA . SER A 1 84 ? 7.098 5.711 0.416 1.00 88.62 84 SER A CA 1
ATOM 691 C C . SER A 1 84 ? 8.455 5.909 1.081 1.00 88.62 84 SER A C 1
ATOM 693 O O . SER A 1 84 ? 9.433 6.205 0.397 1.00 88.62 84 SER A O 1
ATOM 695 N N . LEU A 1 85 ? 8.552 5.674 2.388 1.00 84.62 85 LEU A N 1
ATOM 696 C CA . LEU A 1 85 ? 9.793 5.831 3.146 1.00 84.62 85 LEU A CA 1
ATOM 697 C C . LEU A 1 85 ? 10.845 4.789 2.768 1.00 84.62 85 LEU A C 1
ATOM 699 O O . LEU A 1 85 ? 12.030 5.089 2.750 1.00 84.62 85 LEU A O 1
ATOM 703 N N . LEU A 1 86 ? 10.411 3.590 2.382 1.00 79.38 86 LEU A N 1
ATOM 704 C CA . LEU A 1 86 ? 11.290 2.512 1.919 1.00 79.38 86 LEU A CA 1
ATOM 705 C C . LEU A 1 86 ? 11.784 2.696 0.469 1.00 79.38 86 LEU A C 1
ATOM 707 O O . LEU A 1 86 ? 12.396 1.788 -0.105 1.00 79.38 86 LEU A O 1
ATOM 711 N N . GLN A 1 87 ? 11.509 3.840 -0.168 1.00 73.75 87 GLN A N 1
ATOM 712 C CA . GLN A 1 87 ? 12.096 4.167 -1.466 1.00 73.75 87 GLN A CA 1
ATOM 713 C C . GLN A 1 87 ? 13.605 4.432 -1.319 1.00 73.75 87 GLN A C 1
ATOM 715 O O . GLN A 1 87 ? 13.996 5.153 -0.407 1.00 73.75 87 GLN A O 1
ATOM 720 N N . PRO A 1 88 ? 14.458 3.959 -2.252 1.00 65.62 88 PRO A N 1
ATOM 721 C CA . PRO A 1 88 ? 15.918 4.103 -2.167 1.00 65.62 88 PRO A CA 1
ATOM 722 C C . PRO A 1 88 ? 16.438 5.536 -1.989 1.00 65.62 88 PRO A C 1
ATOM 724 O O . PRO A 1 88 ? 17.580 5.724 -1.595 1.00 65.62 88 PRO A O 1
ATOM 727 N N . LYS A 1 89 ? 15.622 6.543 -2.325 1.00 66.25 89 LYS A N 1
ATOM 728 C CA . LYS A 1 89 ? 15.977 7.968 -2.269 1.00 66.25 89 LYS A CA 1
ATOM 729 C C . LYS A 1 89 ? 15.565 8.656 -0.959 1.00 66.25 89 LYS A C 1
ATOM 731 O O . LYS A 1 89 ? 15.839 9.840 -0.812 1.00 66.25 89 LYS A O 1
ATOM 736 N N . ASN A 1 90 ? 14.900 7.956 -0.039 1.00 64.50 90 ASN A N 1
ATOM 737 C CA . ASN A 1 90 ? 14.415 8.529 1.216 1.00 64.50 90 ASN A CA 1
ATOM 738 C C . ASN A 1 90 ? 15.310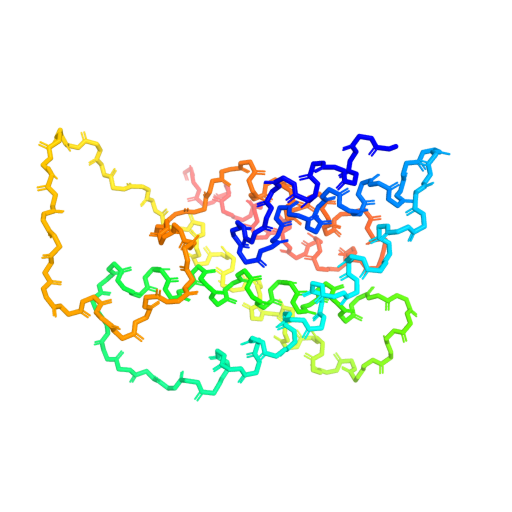 8.095 2.384 1.00 64.50 90 ASN A C 1
ATOM 740 O O . ASN A 1 90 ? 15.280 6.944 2.809 1.00 64.50 90 ASN A O 1
ATOM 744 N N . SER A 1 91 ? 16.103 9.028 2.913 1.00 57.22 91 SER A N 1
ATOM 745 C CA . SER A 1 91 ? 16.880 8.851 4.143 1.00 57.22 91 SER A CA 1
ATOM 746 C C . SER A 1 91 ? 16.081 9.390 5.333 1.00 57.22 91 SER A C 1
ATOM 748 O O . SER A 1 91 ? 16.127 10.587 5.617 1.00 57.22 91 SER A O 1
ATOM 750 N N . LEU A 1 92 ? 15.308 8.534 6.001 1.00 64.06 92 LEU A N 1
ATOM 751 C CA . LEU A 1 92 ? 14.587 8.904 7.224 1.00 64.06 92 LEU A CA 1
ATOM 752 C C . LEU A 1 92 ? 15.329 8.390 8.465 1.00 64.06 92 LEU A C 1
ATOM 754 O O . LEU A 1 92 ? 16.098 7.434 8.385 1.00 64.06 92 LEU A O 1
ATOM 758 N N . LEU A 1 93 ? 15.086 9.030 9.610 1.00 64.56 93 LEU A N 1
ATOM 759 C CA . LEU A 1 93 ? 15.563 8.590 10.920 1.00 64.56 93 LEU A CA 1
ATOM 760 C C . LEU A 1 93 ? 15.090 7.157 11.232 1.00 64.56 93 LEU A C 1
ATOM 762 O O . LEU A 1 93 ? 13.897 6.850 11.231 1.00 64.56 93 LEU A O 1
ATOM 766 N N . GLU A 1 94 ? 16.036 6.274 11.542 1.00 68.00 94 GLU A N 1
ATOM 767 C CA . GLU A 1 94 ? 15.796 4.839 11.753 1.00 68.00 94 GLU A CA 1
ATOM 768 C C . GLU A 1 94 ? 14.743 4.553 12.847 1.00 68.00 94 GLU A C 1
ATOM 770 O O . GLU A 1 94 ? 13.948 3.614 12.741 1.00 68.00 94 GLU A O 1
ATOM 775 N N . THR A 1 95 ? 14.670 5.413 13.866 1.00 66.38 95 THR A N 1
ATOM 776 C CA . THR A 1 95 ? 13.741 5.287 14.998 1.00 66.38 95 THR A CA 1
ATOM 777 C C . THR A 1 95 ? 12.278 5.497 14.601 1.00 66.38 95 THR A C 1
ATOM 779 O O . THR A 1 95 ? 11.414 4.707 14.983 1.00 66.38 95 THR A O 1
ATOM 782 N N . GLU A 1 96 ? 11.976 6.532 13.813 1.00 76.50 96 GLU A N 1
ATOM 783 C CA . GLU A 1 96 ? 10.606 6.811 13.352 1.00 76.50 96 GLU A CA 1
ATOM 784 C C . GLU A 1 96 ? 10.124 5.763 12.344 1.00 76.50 96 GLU A C 1
ATOM 786 O O . GLU A 1 96 ? 8.952 5.383 12.334 1.00 76.50 96 GLU A O 1
ATOM 791 N N . LEU A 1 97 ? 11.041 5.245 11.523 1.00 80.38 97 LEU A N 1
ATOM 792 C CA . LEU A 1 97 ? 10.746 4.137 10.624 1.00 80.38 97 LEU A CA 1
ATOM 793 C C . LEU A 1 97 ? 10.398 2.862 11.407 1.00 80.38 97 LEU A C 1
ATOM 795 O O . LEU A 1 97 ? 9.454 2.155 11.051 1.00 80.38 97 LEU A O 1
ATOM 799 N N . THR A 1 98 ? 11.134 2.585 12.485 1.00 77.62 98 THR A N 1
ATOM 800 C CA . THR A 1 98 ? 10.908 1.413 13.341 1.00 77.62 98 THR A CA 1
ATOM 801 C C . THR A 1 98 ? 9.543 1.458 14.027 1.00 77.62 98 THR A C 1
ATOM 803 O O . THR A 1 98 ? 8.820 0.460 13.987 1.00 77.62 98 THR A O 1
ATOM 806 N N . SER A 1 99 ? 9.156 2.600 14.603 1.00 84.31 99 SER A N 1
ATOM 807 C CA . SER A 1 99 ? 7.847 2.743 15.259 1.00 84.31 99 SER A CA 1
ATOM 808 C C . SER A 1 99 ? 6.688 2.636 14.267 1.00 84.31 99 SER A C 1
ATOM 810 O O . SER A 1 99 ? 5.697 1.959 14.542 1.00 84.31 99 SER A O 1
ATOM 812 N N . LEU A 1 100 ? 6.828 3.212 13.068 1.00 87.88 100 LEU A N 1
ATOM 813 C CA . LEU A 1 100 ? 5.832 3.058 12.007 1.00 87.88 100 LEU A CA 1
ATOM 814 C C . LEU A 1 100 ? 5.703 1.601 11.549 1.00 87.88 100 LEU A C 1
ATOM 816 O O . LEU A 1 100 ? 4.590 1.126 11.334 1.00 87.88 100 LEU A O 1
ATOM 820 N N . CYS A 1 101 ? 6.818 0.879 11.415 1.00 84.31 101 CYS A N 1
ATOM 821 C CA . CYS A 1 101 ? 6.785 -0.542 11.076 1.00 84.31 101 CYS A CA 1
ATOM 822 C C . CYS A 1 101 ? 5.993 -1.339 12.116 1.00 84.31 101 CYS A C 1
ATOM 824 O O . CYS A 1 101 ? 5.137 -2.127 11.735 1.00 84.31 101 CYS A O 1
ATOM 826 N N . GLN A 1 102 ? 6.255 -1.122 13.407 1.00 85.44 102 GLN A N 1
ATOM 827 C CA . GLN A 1 102 ? 5.533 -1.793 14.494 1.00 85.44 102 GLN A CA 1
ATOM 828 C C . GLN A 1 102 ? 4.033 -1.499 14.436 1.00 85.44 102 GLN A C 1
ATOM 830 O O . GLN A 1 102 ? 3.242 -2.435 14.380 1.00 85.44 102 GLN A O 1
ATOM 835 N N . SER A 1 103 ? 3.650 -0.226 14.316 1.00 90.69 103 SER A N 1
ATOM 836 C CA . SER A 1 103 ? 2.238 0.158 14.216 1.00 90.69 103 SER A CA 1
ATOM 837 C C . SER A 1 103 ? 1.538 -0.470 13.004 1.00 90.69 103 SER A C 1
ATOM 839 O O . SER A 1 103 ? 0.404 -0.918 13.128 1.00 90.69 103 SER A O 1
ATOM 841 N N . VAL A 1 104 ? 2.197 -0.550 11.840 1.00 90.62 104 VAL A N 1
ATOM 842 C CA . VAL A 1 104 ? 1.622 -1.213 10.655 1.00 90.62 104 VAL A CA 1
ATOM 843 C C . VAL A 1 104 ? 1.427 -2.711 10.892 1.00 90.62 104 VAL A C 1
ATOM 845 O O . VAL A 1 104 ? 0.430 -3.258 10.433 1.00 90.62 104 VAL A O 1
ATOM 848 N N . LEU A 1 105 ? 2.346 -3.379 11.597 1.00 85.69 105 LEU A N 1
ATOM 849 C CA . LEU A 1 105 ? 2.215 -4.802 11.931 1.00 85.69 105 LEU A CA 1
ATOM 850 C C . LEU A 1 105 ? 1.059 -5.061 12.899 1.00 85.69 105 LEU A C 1
ATOM 852 O O . LEU A 1 105 ? 0.289 -5.993 12.686 1.00 85.69 105 LEU A O 1
ATOM 856 N N . GLU A 1 106 ? 0.932 -4.237 13.936 1.00 88.56 106 GLU A N 1
ATOM 857 C CA . GLU A 1 106 ? -0.148 -4.332 14.923 1.00 88.56 106 GLU A CA 1
ATOM 858 C C . GLU A 1 106 ? -1.515 -4.127 14.267 1.00 88.56 106 GLU A C 1
ATOM 860 O O . GLU A 1 106 ? -2.429 -4.927 14.466 1.00 88.56 106 GLU A O 1
ATOM 865 N N . ASP A 1 107 ? -1.633 -3.109 13.414 1.00 91.38 107 ASP A N 1
ATOM 866 C CA . ASP A 1 107 ? -2.868 -2.816 12.687 1.00 91.38 107 ASP A CA 1
ATOM 867 C C . ASP A 1 107 ? -3.210 -3.913 11.682 1.00 91.38 107 ASP A C 1
ATOM 869 O O . ASP A 1 107 ? -4.377 -4.253 11.501 1.00 91.38 107 ASP A O 1
ATOM 873 N N . PHE A 1 108 ? -2.192 -4.487 11.041 1.00 89.62 108 PHE A N 1
ATOM 874 C CA . PHE A 1 108 ? -2.367 -5.607 10.127 1.00 89.62 108 PHE A CA 1
ATOM 875 C C . PHE A 1 108 ? -2.907 -6.831 10.864 1.00 89.62 108 PHE A C 1
ATOM 877 O O . PHE A 1 108 ? -3.907 -7.398 10.434 1.00 89.62 108 PHE A O 1
ATOM 884 N N . ASN A 1 109 ? -2.306 -7.180 12.004 1.00 87.44 109 ASN A N 1
ATOM 885 C CA . ASN A 1 109 ? -2.764 -8.279 12.849 1.00 87.44 109 ASN A CA 1
ATOM 886 C C . ASN A 1 109 ? -4.209 -8.061 13.322 1.00 87.44 109 ASN A C 1
ATOM 888 O O . ASN A 1 109 ? -5.052 -8.933 13.152 1.00 87.44 109 ASN A O 1
ATOM 892 N N . LEU A 1 110 ? -4.524 -6.864 13.830 1.00 89.88 110 LEU A N 1
ATOM 893 C CA . LEU A 1 110 ? -5.875 -6.504 14.270 1.00 89.88 110 LEU A CA 1
ATOM 894 C C . LEU A 1 110 ? -6.917 -6.689 13.158 1.00 89.88 110 LEU A C 1
ATOM 896 O O . LEU A 1 110 ? -7.980 -7.260 13.394 1.00 89.88 110 LEU A O 1
ATOM 900 N N . VAL A 1 111 ? -6.621 -6.203 11.951 1.00 89.75 111 VAL A N 1
ATOM 901 C CA . VAL A 1 111 ? -7.557 -6.251 10.822 1.00 89.75 111 VAL A CA 1
ATOM 902 C C . VAL A 1 111 ? -7.736 -7.672 10.281 1.00 89.75 111 VAL A C 1
ATOM 904 O O . VAL A 1 111 ? -8.824 -7.988 9.804 1.00 89.75 111 VAL A O 1
ATOM 907 N N . LEU A 1 112 ? -6.729 -8.548 10.390 1.00 84.56 112 LEU A N 1
ATOM 908 C CA . LEU A 1 112 ? -6.875 -9.967 10.036 1.00 84.56 112 LEU A CA 1
ATOM 909 C C . LEU A 1 112 ? -7.907 -10.694 10.912 1.00 84.56 112 LEU A C 1
ATOM 911 O O . LEU A 1 112 ? -8.580 -11.598 10.426 1.00 84.56 112 LEU A O 1
ATOM 915 N N . PHE A 1 113 ? -8.091 -10.272 12.167 1.00 85.75 113 PHE A N 1
ATOM 916 C CA . PHE A 1 113 ? -9.122 -10.833 13.052 1.00 85.75 113 PHE A CA 1
ATOM 917 C C . PHE A 1 113 ? -10.540 -10.328 12.750 1.00 85.75 113 PHE A C 1
ATOM 919 O O . PHE A 1 113 ? -11.510 -10.815 13.340 1.00 85.75 113 PHE A O 1
ATOM 926 N N . TYR A 1 114 ? -10.711 -9.363 11.841 1.00 86.56 114 TYR A N 1
ATOM 927 C CA . TYR A 1 114 ? -12.041 -8.933 11.421 1.00 86.56 114 TYR A CA 1
ATOM 928 C C . TYR A 1 114 ? -12.659 -9.950 10.471 1.00 86.56 114 TYR A C 1
ATOM 930 O O . TYR A 1 114 ? -12.535 -9.863 9.251 1.00 86.56 114 TYR A O 1
ATOM 938 N N . LEU A 1 115 ? -13.391 -10.892 11.059 1.00 71.19 115 LEU A N 1
ATOM 939 C CA . LEU A 1 115 ? -14.196 -11.842 10.310 1.00 71.19 115 LEU A CA 1
ATOM 940 C C . LEU A 1 115 ? -15.313 -11.120 9.530 1.00 71.19 115 LEU A C 1
ATOM 942 O O . LEU A 1 115 ? -15.911 -10.153 10.036 1.00 71.19 115 LEU A O 1
ATOM 946 N N . PRO A 1 116 ? -15.632 -11.587 8.308 1.00 69.38 116 PRO A N 1
ATOM 947 C CA . PRO A 1 116 ? -16.813 -11.130 7.596 1.00 69.38 116 PRO A CA 1
ATOM 948 C C . PRO A 1 116 ? -18.069 -11.406 8.432 1.00 69.38 116 PRO A C 1
ATOM 950 O O . PRO A 1 116 ? -18.130 -12.418 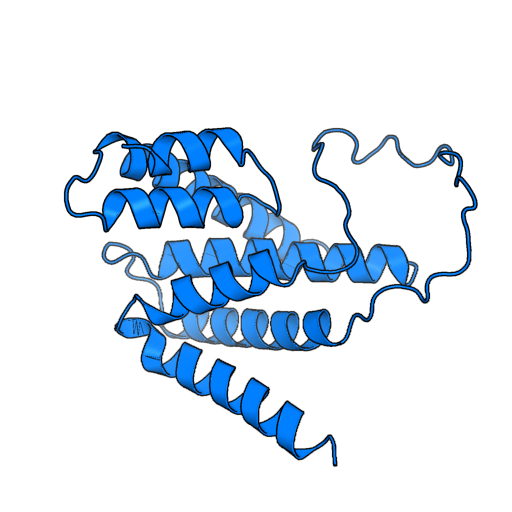9.136 1.00 69.38 116 PRO A O 1
ATOM 953 N N . PRO A 1 117 ? -19.079 -10.515 8.388 1.00 63.31 117 PRO A N 1
ATOM 954 C CA . PRO A 1 117 ? -20.355 -10.784 9.033 1.00 63.31 117 PRO A CA 1
ATOM 955 C C . PRO A 1 117 ? -20.899 -12.138 8.556 1.00 63.31 117 PRO A C 1
ATOM 957 O O . PRO A 1 117 ? -20.804 -12.430 7.360 1.00 63.31 117 PRO A O 1
ATOM 960 N N . PRO A 1 118 ? -21.469 -12.966 9.449 1.00 56.22 118 PRO A N 1
ATOM 961 C CA . PRO A 1 118 ? -22.066 -14.224 9.034 1.00 56.22 118 PRO A CA 1
ATOM 962 C C . PRO A 1 118 ? -23.181 -13.920 8.032 1.00 56.22 118 PRO A C 1
ATOM 964 O O . PRO A 1 118 ? -24.035 -13.078 8.311 1.00 56.22 118 PRO A O 1
ATOM 967 N N . ALA A 1 119 ? -23.154 -14.586 6.876 1.00 53.38 119 ALA A N 1
ATOM 968 C CA . ALA A 1 119 ? -24.097 -14.384 5.781 1.00 53.38 119 ALA A CA 1
ATOM 969 C C . ALA A 1 119 ? -25.527 -14.752 6.210 1.00 53.38 119 ALA A C 1
ATOM 971 O O . ALA A 1 119 ? -26.000 -15.859 5.973 1.00 53.38 119 ALA A O 1
ATOM 972 N N . HIS A 1 120 ? -26.215 -13.825 6.866 1.00 48.47 120 HIS A N 1
ATOM 973 C CA . HIS A 1 120 ? -27.654 -13.874 7.063 1.00 48.47 120 HIS A CA 1
ATOM 974 C C . HIS A 1 120 ? -28.264 -12.988 5.980 1.00 48.47 120 HIS A C 1
ATOM 976 O O . HIS A 1 120 ? -27.788 -11.879 5.743 1.00 48.47 120 HIS A O 1
ATOM 982 N N . GLY A 1 121 ? -29.225 -13.567 5.257 1.00 42.50 121 GLY A N 1
ATOM 983 C CA . GLY A 1 121 ? -29.780 -13.070 4.002 1.00 42.50 121 GLY A CA 1
ATOM 984 C C . GLY A 1 121 ? -30.189 -11.598 4.003 1.00 42.50 121 GLY A C 1
ATOM 985 O O . GLY A 1 121 ? -30.442 -10.998 5.043 1.00 42.50 121 GLY A O 1
ATOM 986 N N . GLY A 1 122 ? -30.225 -11.049 2.788 1.00 45.66 122 GLY A N 1
ATOM 987 C CA . GLY A 1 122 ? -30.366 -9.631 2.485 1.00 45.66 122 GLY A CA 1
ATOM 988 C C . GLY A 1 122 ? -31.344 -8.868 3.374 1.00 45.66 122 GLY A C 1
ATOM 989 O O . GLY A 1 122 ? -32.523 -9.195 3.459 1.00 45.66 122 GLY A O 1
ATOM 990 N N . ALA A 1 123 ? -30.840 -7.789 3.957 1.00 38.84 123 ALA A N 1
ATOM 991 C CA . ALA A 1 123 ? -31.642 -6.645 4.334 1.00 38.84 123 ALA A CA 1
ATOM 992 C C . ALA A 1 123 ? -30.899 -5.411 3.820 1.00 38.84 123 ALA A C 1
ATOM 994 O O . ALA A 1 123 ? -29.807 -5.079 4.287 1.00 38.84 123 ALA A O 1
ATOM 995 N N . GLU A 1 124 ? -31.470 -4.802 2.786 1.00 45.25 124 GLU A N 1
ATOM 996 C CA . GLU A 1 124 ? -31.110 -3.477 2.301 1.00 45.25 124 GLU A CA 1
ATOM 997 C C . GLU A 1 124 ? -31.139 -2.506 3.486 1.00 45.25 124 GLU A C 1
ATOM 999 O O . GLU A 1 124 ? -32.159 -2.363 4.157 1.00 45.25 124 GLU A O 1
ATOM 1004 N N . HIS A 1 125 ? -30.007 -1.870 3.782 1.00 37.78 125 HIS A N 1
ATOM 1005 C CA . HIS A 1 125 ? -29.950 -0.825 4.794 1.00 37.78 125 HIS A CA 1
ATOM 1006 C C . HIS A 1 125 ? -30.038 0.523 4.075 1.00 37.78 125 HIS A C 1
ATOM 1008 O O . HIS A 1 125 ? -29.133 0.889 3.326 1.00 37.78 125 HIS A O 1
ATOM 1014 N N . SER A 1 126 ? -31.153 1.227 4.275 1.00 34.41 126 SER A N 1
ATOM 1015 C CA . SER A 1 126 ? -31.355 2.611 3.836 1.00 34.41 126 SER A CA 1
ATOM 1016 C C . SER A 1 126 ? -30.279 3.546 4.411 1.00 34.41 126 SER A C 1
ATOM 1018 O O . SER A 1 126 ? -29.804 3.300 5.528 1.00 34.41 126 SER A O 1
ATOM 1020 N N . PRO A 1 127 ? -29.920 4.630 3.697 1.00 38.94 127 PRO A N 1
ATOM 1021 C CA . PRO A 1 127 ? -28.972 5.611 4.201 1.00 38.94 127 PRO A CA 1
ATOM 1022 C C . PRO A 1 127 ? -29.653 6.439 5.296 1.00 38.94 127 PRO A C 1
ATOM 1024 O O . PRO A 1 127 ? -30.691 7.061 5.075 1.00 38.94 127 PRO A O 1
ATOM 1027 N N . SER A 1 128 ? -29.091 6.399 6.504 1.00 33.50 128 SER A N 1
ATOM 1028 C CA . SER A 1 128 ? -29.468 7.293 7.602 1.00 33.50 128 SER A CA 1
ATOM 1029 C C . SER A 1 128 ? -28.795 8.644 7.368 1.00 33.50 128 SER A C 1
ATOM 1031 O O . SER A 1 128 ? -27.613 8.685 7.039 1.00 33.50 128 SER A O 1
ATOM 1033 N N . GLU A 1 129 ? -29.530 9.732 7.591 1.00 35.81 129 GLU A N 1
ATOM 1034 C CA . GLU A 1 129 ? -29.234 11.142 7.258 1.00 35.81 129 GLU A CA 1
ATOM 1035 C C . GLU A 1 129 ? -27.976 11.766 7.925 1.00 35.81 129 GLU A C 1
ATOM 1037 O O . GLU A 1 129 ? -27.821 12.979 7.962 1.00 35.81 129 GLU A O 1
ATOM 1042 N N . GLU A 1 130 ? -27.030 10.968 8.426 1.00 38.75 130 GLU A N 1
ATOM 1043 C CA . GLU A 1 130 ? -25.735 11.434 8.957 1.00 38.75 130 GLU A CA 1
ATOM 1044 C C . GLU A 1 130 ? -24.570 11.268 7.954 1.00 38.75 130 GLU A C 1
ATOM 1046 O O . GLU A 1 130 ? -23.407 11.486 8.298 1.00 38.75 130 GLU A O 1
ATOM 1051 N N . GLU A 1 131 ? -24.850 10.842 6.719 1.00 41.72 131 GLU A N 1
ATOM 1052 C CA . GLU A 1 131 ? -23.840 10.537 5.691 1.00 41.72 131 GLU A CA 1
ATOM 1053 C C . GLU A 1 131 ? -23.184 11.775 5.042 1.00 41.72 131 GLU A C 1
ATOM 1055 O O . GLU A 1 131 ? -22.242 11.623 4.264 1.00 41.72 131 GLU A O 1
ATOM 1060 N N . GLU A 1 132 ? -23.618 12.997 5.361 1.00 36.09 132 GLU A N 1
ATOM 1061 C CA . GLU A 1 132 ? -23.234 14.201 4.606 1.00 36.09 132 GLU A CA 1
ATOM 1062 C C . GLU A 1 132 ? -21.816 14.746 4.885 1.00 36.09 132 GLU A C 1
ATOM 1064 O O . GLU A 1 132 ? -21.264 15.449 4.040 1.00 36.09 132 GLU A O 1
ATOM 1069 N N . GLU A 1 133 ? -21.142 14.394 5.989 1.00 37.31 133 GLU A N 1
ATOM 1070 C CA . GLU A 1 133 ? -19.840 15.022 6.314 1.00 37.31 133 GLU A CA 1
ATOM 1071 C C . GLU A 1 133 ? -18.578 14.295 5.791 1.00 37.31 133 GLU A C 1
ATOM 1073 O O . GLU A 1 133 ? -17.484 14.862 5.842 1.00 37.31 133 GLU A O 1
ATOM 1078 N N . GLU A 1 134 ? -18.672 13.082 5.228 1.00 39.41 134 GLU A N 1
ATOM 1079 C CA . GLU A 1 134 ? -17.506 12.380 4.631 1.00 39.41 134 GLU A C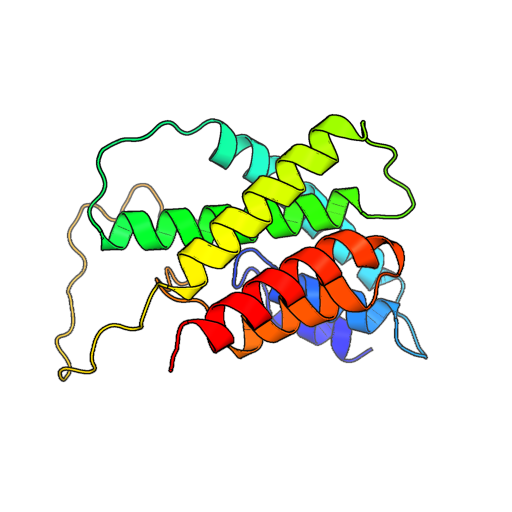A 1
ATOM 1080 C C . GLU A 1 134 ? -17.665 12.039 3.127 1.00 39.41 134 GLU A C 1
ATOM 1082 O O . GLU A 1 134 ? -16.828 11.343 2.546 1.00 39.41 134 GLU A O 1
ATOM 1087 N N . GLN A 1 135 ? -18.668 12.615 2.455 1.00 33.50 135 GLN A N 1
ATOM 1088 C CA . GLN A 1 135 ? -19.106 12.329 1.073 1.00 33.50 135 GLN A CA 1
ATOM 1089 C C . GLN A 1 135 ? -18.149 12.705 -0.089 1.00 33.50 135 GLN A C 1
ATOM 1091 O O . GLN A 1 135 ? -18.568 12.723 -1.244 1.00 33.50 135 GLN A O 1
ATOM 1096 N N . GLN A 1 136 ? -16.851 12.949 0.134 1.00 35.91 136 GLN A N 1
ATOM 1097 C CA . GLN A 1 136 ? -15.919 13.313 -0.959 1.00 35.91 136 GLN A CA 1
ATOM 1098 C C . GLN A 1 136 ? -14.923 12.231 -1.395 1.00 35.91 136 GLN A C 1
ATOM 1100 O O . GLN A 1 136 ? -14.132 12.462 -2.310 1.00 35.91 136 GLN A O 1
ATOM 1105 N N . HIS A 1 137 ? -14.971 11.025 -0.833 1.00 40.69 137 HIS A N 1
ATOM 1106 C CA . HIS A 1 137 ? -14.202 9.905 -1.377 1.00 40.69 137 HIS A CA 1
ATOM 1107 C C . HIS A 1 137 ? -15.090 8.677 -1.548 1.00 40.69 137 HIS A C 1
ATOM 1109 O O . HIS A 1 137 ? -15.360 7.956 -0.596 1.00 40.69 137 HIS A O 1
ATOM 1115 N N . SER A 1 138 ? -15.503 8.443 -2.796 1.00 35.75 138 SER A N 1
ATOM 1116 C CA . SER A 1 138 ? -16.117 7.210 -3.299 1.00 35.75 138 SER A CA 1
ATOM 1117 C C . SER A 1 138 ? -15.145 6.022 -3.187 1.00 35.75 138 SER A C 1
ATOM 1119 O O . SER A 1 138 ? -14.717 5.453 -4.189 1.00 35.75 138 SER A O 1
ATOM 1121 N N . ASP A 1 139 ? -14.759 5.654 -1.971 1.00 45.69 139 ASP A N 1
ATOM 1122 C CA . ASP A 1 139 ? -14.028 4.429 -1.683 1.00 45.69 139 ASP A CA 1
ATOM 1123 C C . ASP A 1 139 ? -14.844 3.628 -0.678 1.00 45.69 139 ASP A C 1
ATOM 1125 O O . ASP A 1 139 ? -14.814 3.892 0.521 1.00 45.69 139 ASP A O 1
ATOM 1129 N N . SER A 1 140 ? -15.604 2.675 -1.228 1.00 45.69 140 SER A N 1
ATOM 1130 C CA . SER A 1 140 ? -16.131 1.467 -0.587 1.00 45.69 140 SER A CA 1
ATOM 1131 C C . SER A 1 140 ? -15.584 1.283 0.836 1.00 45.69 140 SER A C 1
ATOM 1133 O O . SER A 1 140 ? -14.446 0.837 1.024 1.00 45.69 140 SER A O 1
ATOM 1135 N N . SER A 1 141 ? -16.398 1.623 1.834 1.00 55.03 141 SER A N 1
ATOM 1136 C CA . SER A 1 141 ? -16.142 1.419 3.260 1.00 55.03 141 SER A CA 1
ATOM 1137 C C . SER A 1 141 ? -16.245 -0.069 3.603 1.00 55.03 141 SER A C 1
ATOM 1139 O O . SER A 1 141 ? -17.086 -0.494 4.389 1.00 55.03 141 SER A O 1
ATOM 1141 N N . CYS A 1 142 ? -15.410 -0.893 2.969 1.00 59.47 142 CYS A N 1
ATOM 1142 C CA . CYS A 1 142 ? -15.399 -2.323 3.213 1.00 59.47 142 CYS A CA 1
ATOM 1143 C C . CYS A 1 142 ? -14.816 -2.569 4.614 1.00 59.47 142 CYS A C 1
ATOM 1145 O O . CYS A 1 142 ? -13.660 -2.209 4.857 1.00 59.47 142 CYS A O 1
ATOM 1147 N N . PRO A 1 143 ? -15.585 -3.157 5.547 1.00 67.62 143 PRO A N 1
ATOM 1148 C CA . PRO A 1 143 ? -15.133 -3.376 6.919 1.00 67.62 143 PRO A CA 1
ATOM 1149 C C . PRO A 1 143 ? -14.135 -4.541 7.039 1.00 67.62 143 PRO A C 1
ATOM 1151 O O . PRO A 1 143 ? -13.680 -4.830 8.143 1.00 67.62 143 PRO A O 1
ATOM 1154 N N . VAL A 1 144 ? -13.821 -5.216 5.925 1.00 80.00 144 VAL A N 1
ATOM 1155 C CA . VAL A 1 144 ? -12.938 -6.385 5.834 1.00 80.00 144 VAL A CA 1
ATOM 1156 C C . VAL A 1 144 ? -12.013 -6.225 4.629 1.00 80.00 144 VAL A C 1
ATOM 1158 O O . VAL A 1 144 ? -12.417 -5.716 3.582 1.00 80.00 144 VAL A O 1
ATOM 1161 N N . LEU A 1 145 ? -10.760 -6.654 4.762 1.00 83.00 145 LEU A N 1
ATOM 1162 C CA . LEU A 1 145 ? -9.810 -6.636 3.654 1.00 83.00 145 LEU A CA 1
ATOM 1163 C C . LEU A 1 145 ? -9.981 -7.872 2.762 1.00 83.00 145 LEU A C 1
ATOM 1165 O O . LEU A 1 145 ? -9.948 -8.983 3.278 1.00 83.00 145 LEU A O 1
ATOM 1169 N N . PRO A 1 146 ? -10.098 -7.717 1.430 1.00 86.31 146 PRO A N 1
ATOM 1170 C CA . PRO A 1 146 ? -10.109 -8.866 0.532 1.00 86.31 146 PRO A CA 1
ATOM 1171 C C . PRO A 1 146 ? -8.755 -9.587 0.510 1.00 86.31 146 PRO A C 1
ATOM 1173 O O . PRO A 1 146 ? -7.711 -8.935 0.405 1.00 86.31 146 PRO A O 1
ATOM 1176 N N . ASP A 1 147 ? -8.760 -10.920 0.460 1.00 81.88 147 ASP A N 1
ATOM 1177 C CA . ASP A 1 147 ? -7.542 -11.749 0.401 1.00 81.88 147 ASP A CA 1
ATOM 1178 C C . ASP A 1 147 ? -6.612 -11.362 -0.754 1.00 81.88 147 ASP A C 1
ATOM 1180 O O . ASP A 1 147 ? -5.392 -11.270 -0.606 1.00 81.88 147 ASP A O 1
ATOM 1184 N N . GLY A 1 148 ? -7.192 -11.041 -1.915 1.00 84.06 148 GLY A N 1
ATOM 1185 C CA . GLY A 1 148 ? -6.434 -10.584 -3.078 1.00 84.06 148 GLY A CA 1
ATOM 1186 C C . GLY A 1 148 ? -5.667 -9.278 -2.833 1.00 84.06 148 GLY A C 1
ATOM 1187 O O . GLY A 1 148 ? -4.632 -9.050 -3.464 1.00 84.06 148 GLY A O 1
ATOM 1188 N N . LEU A 1 149 ? -6.137 -8.417 -1.925 1.00 85.25 149 LEU A N 1
ATOM 1189 C CA . LEU A 1 149 ? -5.421 -7.211 -1.507 1.00 85.25 149 LEU A CA 1
ATOM 1190 C C . LEU A 1 149 ? -4.320 -7.544 -0.493 1.00 85.25 149 LEU A C 1
ATOM 1192 O O . LEU A 1 149 ? -3.197 -7.061 -0.653 1.00 85.25 149 LEU A O 1
ATOM 1196 N N . LEU A 1 150 ? -4.611 -8.398 0.493 1.00 85.19 150 LEU A N 1
ATOM 1197 C CA . LEU A 1 150 ? -3.630 -8.871 1.478 1.00 85.19 150 LEU A CA 1
ATOM 1198 C C . LEU A 1 150 ? -2.423 -9.510 0.784 1.00 85.19 150 LEU A C 1
ATOM 1200 O O . LEU A 1 150 ? -1.277 -9.134 1.040 1.00 85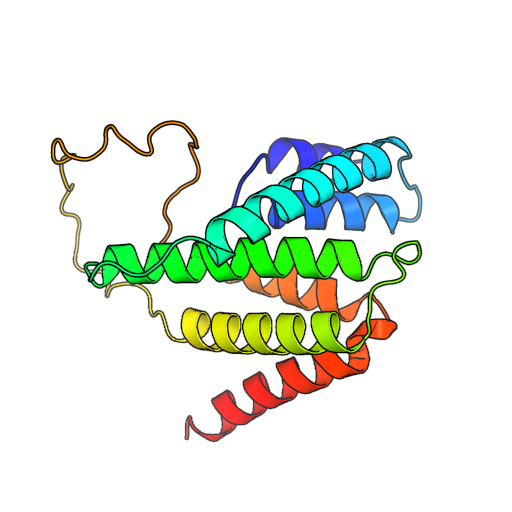.19 150 LEU A O 1
ATOM 1204 N N . PHE A 1 151 ? -2.675 -10.386 -0.190 1.00 81.75 151 PHE A N 1
ATOM 1205 C CA . PHE A 1 151 ? -1.626 -11.004 -0.994 1.00 81.75 151 PHE A CA 1
ATOM 1206 C C . PHE A 1 151 ? -0.757 -9.959 -1.711 1.00 81.75 151 PHE A C 1
ATOM 1208 O O . PHE A 1 151 ? 0.473 -10.034 -1.671 1.00 81.75 151 PHE A O 1
ATOM 1215 N N . LYS A 1 152 ? -1.365 -8.929 -2.317 1.00 85.12 152 LYS A N 1
ATOM 1216 C CA . LYS A 1 152 ? -0.626 -7.830 -2.967 1.00 85.12 152 LYS A CA 1
ATOM 1217 C C . LYS A 1 152 ? 0.250 -7.060 -1.970 1.00 85.12 152 LYS A C 1
ATOM 1219 O O . LYS A 1 152 ? 1.386 -6.724 -2.313 1.00 85.12 152 LYS A O 1
ATOM 1224 N N . MET A 1 153 ? -0.230 -6.812 -0.747 1.00 84.38 153 MET A N 1
ATOM 1225 C CA . MET A 1 153 ? 0.539 -6.144 0.317 1.00 84.38 153 MET A CA 1
ATOM 1226 C C . MET A 1 153 ? 1.754 -6.971 0.765 1.00 84.38 153 MET A C 1
ATOM 1228 O O . MET A 1 153 ? 2.857 -6.428 0.915 1.00 84.38 153 MET A O 1
ATOM 1232 N N . VAL A 1 154 ? 1.583 -8.287 0.920 1.00 78.38 154 VAL A N 1
ATOM 1233 C CA . VAL A 1 154 ? 2.661 -9.213 1.302 1.00 78.38 154 VAL A CA 1
ATOM 1234 C C . VAL A 1 154 ? 3.700 -9.333 0.186 1.00 78.38 154 VAL A C 1
ATOM 1236 O O . VAL A 1 154 ? 4.891 -9.135 0.432 1.00 78.38 154 VAL A O 1
ATOM 1239 N N . VAL A 1 155 ? 3.269 -9.565 -1.059 1.00 76.56 155 VAL A N 1
ATOM 1240 C CA . VAL A 1 155 ? 4.163 -9.657 -2.230 1.00 76.56 155 VAL A CA 1
ATOM 1241 C C . VAL A 1 155 ? 4.973 -8.376 -2.418 1.00 76.56 155 VAL A C 1
ATOM 1243 O O . VAL A 1 155 ? 6.165 -8.435 -2.734 1.00 76.56 155 VAL A O 1
ATOM 1246 N N . HIS A 1 156 ? 4.357 -7.213 -2.193 1.00 74.62 156 HIS A N 1
ATOM 1247 C CA . HIS A 1 156 ? 5.066 -5.941 -2.257 1.00 74.62 156 HIS A CA 1
ATOM 1248 C C . HIS A 1 156 ? 6.184 -5.860 -1.205 1.00 74.62 156 HIS A C 1
ATOM 1250 O O . HIS A 1 156 ? 7.321 -5.519 -1.538 1.00 74.62 156 HIS A O 1
ATOM 1256 N N . SER A 1 157 ? 5.885 -6.240 0.038 1.00 71.25 157 SER A N 1
ATOM 1257 C CA . SER A 1 157 ? 6.851 -6.237 1.145 1.00 71.25 157 SER A CA 1
ATOM 1258 C C . SER A 1 157 ? 8.005 -7.230 0.936 1.00 71.25 157 SER A C 1
ATOM 1260 O O . SER A 1 157 ? 9.132 -6.969 1.351 1.00 71.25 157 SER A O 1
ATOM 1262 N N . LEU A 1 158 ? 7.739 -8.341 0.243 1.00 61.25 158 LEU A N 1
ATOM 1263 C CA . LEU A 1 158 ? 8.683 -9.418 -0.067 1.00 61.25 158 LEU A CA 1
ATOM 1264 C C . LEU A 1 158 ? 9.740 -9.063 -1.118 1.00 61.25 158 LEU A C 1
ATOM 1266 O O . LEU A 1 158 ? 10.910 -9.426 -0.992 1.00 61.25 158 LEU A O 1
ATOM 1270 N N . LYS A 1 159 ? 9.330 -8.383 -2.195 1.00 61.66 159 LYS A N 1
ATOM 1271 C CA . LYS A 1 159 ? 10.180 -8.166 -3.379 1.00 61.66 159 LYS A CA 1
ATOM 1272 C C . LYS A 1 159 ? 11.309 -7.153 -3.123 1.00 61.66 159 LYS A C 1
ATOM 1274 O O . LYS A 1 159 ? 12.301 -7.140 -3.848 1.00 61.66 159 LYS A O 1
ATOM 1279 N N . ARG A 1 160 ? 11.194 -6.309 -2.092 1.00 59.44 160 ARG A N 1
ATOM 1280 C CA . ARG A 1 160 ? 12.244 -5.367 -1.675 1.00 59.44 160 ARG A CA 1
ATOM 1281 C C . ARG A 1 160 ? 13.150 -6.011 -0.629 1.00 59.44 160 ARG A C 1
ATOM 1283 O O . ARG A 1 160 ? 12.789 -6.098 0.536 1.00 59.44 160 ARG A O 1
ATOM 1290 N N . GLY A 1 161 ? 14.366 -6.395 -1.021 1.00 45.00 161 GLY A N 1
ATOM 1291 C CA . GLY A 1 161 ? 15.354 -7.076 -0.166 1.00 45.00 161 GLY A CA 1
ATOM 1292 C C . GLY A 1 161 ? 15.740 -6.387 1.161 1.00 45.00 161 GLY A C 1
ATOM 1293 O O . GLY A 1 161 ? 16.302 -7.053 2.025 1.00 45.00 161 GLY A O 1
ATOM 1294 N N . GLY A 1 162 ? 15.393 -5.110 1.380 1.00 45.50 162 GLY A N 1
ATOM 1295 C CA . GLY A 1 162 ? 15.517 -4.423 2.682 1.00 45.50 162 GLY A CA 1
ATOM 1296 C C . GLY A 1 162 ? 14.388 -4.735 3.680 1.00 45.50 162 GLY A C 1
ATOM 1297 O O . GLY A 1 162 ? 14.524 -4.484 4.874 1.00 45.50 162 GLY A O 1
ATOM 1298 N N . GLY A 1 163 ? 13.294 -5.338 3.209 1.00 49.50 163 GLY A N 1
ATOM 1299 C CA . GLY A 1 163 ? 12.134 -5.747 3.996 1.00 49.50 163 GLY A CA 1
ATOM 1300 C C . GLY A 1 163 ? 12.294 -7.093 4.696 1.00 49.50 163 GLY A C 1
ATOM 1301 O O . GLY A 1 163 ? 11.374 -7.489 5.394 1.00 49.50 163 GLY A O 1
ATOM 1302 N N . ARG A 1 164 ? 13.434 -7.796 4.579 1.00 46.72 164 ARG A N 1
ATOM 1303 C CA . ARG A 1 164 ? 13.629 -9.119 5.210 1.00 46.72 164 ARG A CA 1
ATOM 1304 C C . ARG A 1 164 ? 13.302 -9.125 6.704 1.00 46.72 164 ARG A C 1
ATOM 1306 O O . ARG A 1 164 ? 12.731 -10.097 7.168 1.00 46.72 164 ARG A O 1
ATOM 1313 N N . ARG A 1 165 ? 13.604 -8.052 7.446 1.00 49.25 165 ARG A N 1
ATOM 1314 C CA . ARG A 1 165 ? 13.245 -7.935 8.874 1.00 49.25 165 ARG A CA 1
ATOM 1315 C C . ARG A 1 165 ? 11.747 -7.714 9.098 1.00 49.25 165 ARG A C 1
ATOM 1317 O O . ARG A 1 165 ? 11.178 -8.401 9.933 1.00 49.25 165 ARG A O 1
ATOM 1324 N N . LEU A 1 166 ? 11.112 -6.808 8.346 1.00 49.81 166 LEU A N 1
ATOM 1325 C CA . LEU A 1 166 ? 9.662 -6.556 8.408 1.00 49.81 166 LEU A CA 1
ATOM 1326 C C . LEU A 1 166 ? 8.863 -7.797 7.979 1.00 49.81 166 LEU A C 1
ATOM 1328 O O . LEU A 1 166 ? 7.890 -8.167 8.618 1.00 49.81 166 LEU A O 1
ATOM 1332 N N . PHE A 1 167 ? 9.334 -8.474 6.937 1.00 55.12 167 PHE A N 1
ATOM 1333 C CA . PHE A 1 167 ? 8.785 -9.707 6.399 1.00 55.12 167 PHE A CA 1
ATOM 1334 C C . PHE A 1 167 ? 9.004 -10.909 7.322 1.00 55.12 167 PHE A C 1
ATOM 1336 O O . PHE A 1 167 ? 8.061 -11.645 7.555 1.00 55.12 167 PHE A O 1
ATOM 1343 N N . MET A 1 168 ? 10.196 -11.096 7.902 1.00 49.72 168 MET A N 1
ATOM 1344 C CA . MET A 1 168 ? 10.423 -12.124 8.932 1.00 49.72 168 MET A CA 1
ATOM 1345 C C . MET A 1 168 ? 9.521 -11.899 10.151 1.00 49.72 168 MET A C 1
ATOM 1347 O O . MET A 1 168 ? 9.075 -12.862 10.764 1.00 49.72 168 MET A O 1
ATOM 1351 N N . ARG A 1 169 ? 9.220 -10.637 10.489 1.00 50.62 169 ARG A N 1
ATOM 1352 C CA . ARG A 1 169 ? 8.274 -10.294 11.560 1.00 50.62 169 ARG A CA 1
ATOM 1353 C C . ARG A 1 169 ? 6.822 -10.574 11.155 1.00 50.62 169 ARG A C 1
ATOM 1355 O O . ARG A 1 169 ? 6.108 -11.167 11.948 1.00 50.62 169 ARG A O 1
ATOM 1362 N N . LEU A 1 170 ? 6.418 -10.235 9.925 1.00 50.91 170 LEU A N 1
ATOM 1363 C CA . LEU A 1 170 ? 5.108 -10.601 9.359 1.00 50.91 170 LEU A CA 1
ATOM 1364 C C . LEU A 1 170 ? 4.919 -12.123 9.308 1.00 50.91 170 LEU A C 1
ATOM 1366 O O . LEU A 1 170 ? 3.919 -12.621 9.803 1.00 50.91 170 LEU A O 1
ATOM 1370 N N . LEU A 1 171 ? 5.884 -12.868 8.762 1.00 51.16 171 LEU A N 1
ATOM 1371 C CA . LEU A 1 171 ? 5.843 -14.330 8.693 1.00 51.16 171 LEU A CA 1
ATOM 1372 C C . LEU A 1 171 ? 5.798 -14.987 10.069 1.00 51.16 171 LEU A C 1
ATOM 1374 O O . LEU A 1 171 ? 5.117 -15.991 10.218 1.00 51.16 171 LEU A O 1
ATOM 1378 N N . ARG A 1 172 ? 6.514 -14.448 11.065 1.00 46.56 172 ARG A N 1
ATOM 1379 C CA . ARG A 1 172 ? 6.449 -14.966 12.435 1.00 46.56 172 ARG A CA 1
ATOM 1380 C C . ARG A 1 172 ? 5.038 -14.824 13.011 1.00 46.56 172 ARG A C 1
ATOM 1382 O O . ARG A 1 172 ? 4.526 -15.798 13.535 1.00 46.56 172 ARG A O 1
ATOM 1389 N N . VAL A 1 173 ? 4.391 -13.674 12.818 1.00 46.34 173 VAL A N 1
ATOM 1390 C CA . VAL A 1 173 ? 2.997 -13.453 13.248 1.00 46.34 173 VAL A CA 1
ATOM 1391 C C . VAL A 1 173 ? 2.023 -14.387 12.515 1.00 46.34 173 VAL A C 1
ATOM 1393 O O . VAL A 1 173 ? 1.138 -14.961 13.143 1.00 46.34 173 VAL A O 1
ATOM 1396 N N . PHE A 1 174 ? 2.211 -14.602 11.206 1.00 46.16 174 PHE A N 1
ATOM 1397 C CA . PHE A 1 174 ? 1.422 -15.582 10.446 1.00 46.16 174 PHE A CA 1
ATOM 1398 C C . PHE A 1 174 ? 1.643 -17.021 10.941 1.00 46.16 174 PHE A C 1
ATOM 1400 O O . PHE A 1 174 ? 0.682 -17.766 11.085 1.00 46.16 174 PHE A O 1
ATOM 1407 N N . SER A 1 175 ? 2.888 -17.400 11.245 1.00 41.31 175 SER A N 1
ATOM 1408 C CA . SER A 1 175 ? 3.233 -18.742 11.729 1.00 41.31 175 SER A CA 1
ATOM 1409 C C . SER A 1 175 ? 2.759 -19.001 13.161 1.00 41.31 175 SER A C 1
ATOM 1411 O O . SER A 1 175 ? 2.430 -20.137 13.483 1.00 41.31 175 SER A O 1
ATOM 1413 N N . GLU A 1 176 ? 2.734 -17.979 14.018 1.00 39.44 176 GLU A N 1
ATOM 1414 C CA . GLU A 1 176 ? 2.217 -18.070 15.391 1.00 39.44 176 GLU A CA 1
ATOM 1415 C C . GLU A 1 176 ? 0.680 -18.152 15.396 1.00 39.44 176 GLU A C 1
ATOM 1417 O O . GLU A 1 176 ? 0.112 -18.912 16.172 1.00 39.44 176 GLU A O 1
ATOM 1422 N N . SER A 1 177 ? 0.006 -17.478 14.456 1.00 40.75 177 SER A N 1
ATOM 1423 C CA . SER A 1 177 ? -1.458 -17.549 14.308 1.00 40.75 177 SER A CA 1
ATOM 1424 C C . SER A 1 177 ? -1.959 -18.903 13.779 1.00 40.75 177 SER A C 1
ATOM 1426 O O . SER A 1 177 ? -3.060 -19.314 14.128 1.00 40.75 177 SER A O 1
ATOM 1428 N N . GLU A 1 178 ? -1.173 -19.621 12.964 1.00 40.06 178 GLU A N 1
ATOM 1429 C CA . GLU A 1 178 ? -1.489 -21.011 12.577 1.00 40.06 178 GLU A CA 1
ATOM 1430 C C . GLU A 1 178 ? -1.186 -22.023 13.697 1.00 40.06 178 GLU A C 1
ATOM 1432 O O . GLU A 1 178 ? -1.828 -23.068 13.767 1.00 40.06 178 GLU A O 1
ATOM 1437 N N . ALA A 1 179 ? -0.235 -21.720 14.588 1.00 40.06 179 ALA A N 1
ATOM 1438 C CA . ALA A 1 179 ? 0.154 -22.609 15.684 1.00 40.06 179 ALA A CA 1
ATOM 1439 C C . ALA A 1 179 ? -0.812 -22.568 16.883 1.00 40.06 179 ALA A C 1
ATOM 1441 O O . ALA A 1 179 ? -0.914 -23.558 17.601 1.00 40.06 179 ALA A O 1
ATOM 1442 N N . GLU A 1 180 ? -1.540 -21.465 17.087 1.00 38.84 180 GLU A N 1
ATOM 1443 C CA . GLU A 1 180 ? -2.582 -21.349 18.126 1.00 38.84 180 GLU A CA 1
ATOM 1444 C C . GLU A 1 180 ? -3.985 -21.786 17.643 1.00 38.84 180 GLU A C 1
ATOM 1446 O O . GLU A 1 180 ? -4.973 -21.632 18.360 1.00 38.84 180 GLU A O 1
ATOM 1451 N N . GLY A 1 181 ? -4.077 -22.344 16.430 1.00 40.78 181 GLY A N 1
ATOM 1452 C CA . GLY A 1 181 ? -5.310 -22.821 15.792 1.00 40.78 181 GLY A CA 1
ATOM 1453 C C . GLY A 1 181 ? -5.510 -24.344 15.780 1.00 40.78 181 GLY A C 1
ATOM 1454 O O . GLY A 1 181 ? -6.202 -24.836 14.886 1.00 40.78 181 GLY A O 1
ATOM 1455 N N . LEU A 1 182 ? -4.913 -25.082 16.726 1.00 35.06 182 LEU A N 1
ATOM 1456 C CA . LEU A 1 182 ? -5.105 -26.528 16.944 1.00 35.06 182 LEU A CA 1
ATOM 1457 C C . LEU A 1 182 ? -5.400 -26.841 18.414 1.00 35.06 182 LEU A C 1
ATOM 1459 O O . LEU A 1 182 ? -4.607 -26.408 19.278 1.00 35.06 182 LEU A O 1
#

Sequence (182 aa):
MPFNQLGTLAGSKFYNVEATYYYLRCIQSDAPFEGAYGNLKRLFDKAAKMYHQVKKREMKKLSPSRQRSKDVKRLLVSFMYLQSLLQPKNSLLETELTSLCQSVLEDFNLVLFYLPPPAHGGAEHSPSEEEEEEQQHSDSSCPVLPDGLLFKMVVHSLKRGGGRRLFMRLLRVFSESEAEGL

pLDDT: mean 75.16, std 20.87, range [33.5, 96.81]

Secondary structure (DSSP, 8-state):
-HHHHHHHHHTTGGGGHHHHHHHHHHHTSSS--HHHHHHHHHHHHHHHHHHHHHHH-PPP---HHHHHHHHHHHHHHHHHHHHHHTSTT----HHHHHHHHHHHHHHHHHHHT-PPPP-------PPPTTGGGSTT------SS--HHHHHHHHHHHHHSGGGHHHHHHHHHHHHHHHHT--

Radius of gyration: 17.53 Å; chains: 1; bounding box: 48×42×42 Å